Protein AF-A0A7W1ZTF1-F1 (afdb_monomer)

Solvent-accessible surface area (backbone atoms only — not comparable to full-atom values): 8191 Å² total; per-residue (Å²): 116,72,70,60,55,56,51,53,52,51,51,50,52,52,51,53,52,50,53,53,49,52,53,52,55,48,59,76,78,42,63,44,70,40,70,63,34,51,77,74,73,38,76,41,82,56,47,56,64,42,14,53,49,46,45,77,71,44,77,78,47,74,56,58,37,34,37,35,35,38,38,48,82,45,69,70,42,68,27,35,40,36,24,40,26,44,66,94,73,48,94,6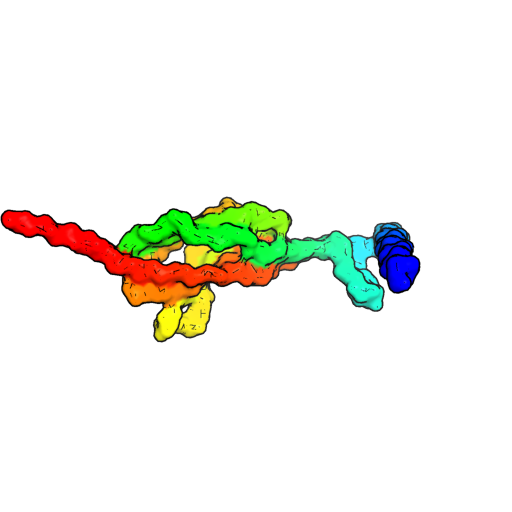5,69,42,81,76,45,65,40,66,60,54,49,48,74,45,69,79,43,60,61,75,34,45,33,42,35,34,34,23,19,24,31,100,40,34,68,24,56,65,35,75,49,79,44,75,40,53,72,67,79,79,80,79,78,76,132

pLDDT: mean 86.34, std 12.92, range [39.22, 98.12]

Foldseek 3Di:
DVVVVVVVVVVVVVVVVVVVVVVVVVVVVDDLQHPVCVVVVHDRNPQLDAWAEWAPWDFPDADQFKTKIFTDDIPSFQWKWKWKDFPPPGPDTDTQDIGRHRMDMGGRHDAQTKMKIWMWGDDPNGIYGTDIDIDGRYHHPPPPPDD

Nearest PDB structures (foldseek):
  4u3h-assembly1_A  TM=9.066E-01  e=3.739E-07  synthetic construct
  6gvk-assembly1_A  TM=8.534E-01  e=2.881E-05  Homo sapiens
  2cum-assembly1_A  TM=7.651E-01  e=2.881E-05  Homo sapiens
  2dle-assembly1_A  TM=7.321E-01  e=4.473E-05  Homo sapiens
  5j7k-assembly2_B  TM=7.391E-01  e=5.573E-05  synthetic construct

Radius of gyration: 23.39 Å; Cα contacts (8 Å, |Δi|>4): 271; chains: 1; bounding box: 55×35×80 Å

Secondary structure (DSSP, 8-state):
-HHHHHHHHHHHHHHHHHHHHHHHHHHHHS-TT-THHHHTTPPPTTS-PPPPPP-S-EEEEE-SS-EEEE-PPPTT-SEEEEEEEETTT-SS-EEEE--SSSEEEE-SPPTTSEEEEEEEEEETTEE---EEEEEEPPPP-------

Structure (mmCIF, N/CA/C/O backbone):
data_AF-A0A7W1ZTF1-F1
#
_entry.id   AF-A0A7W1ZTF1-F1
#
loop_
_atom_site.group_PDB
_atom_site.id
_atom_site.type_symbol
_atom_site.label_atom_id
_atom_site.label_alt_id
_atom_site.label_comp_id
_atom_site.label_asym_id
_atom_site.label_entity_id
_atom_site.label_seq_id
_atom_site.pdbx_PDB_ins_code
_atom_site.Cartn_x
_atom_site.Cartn_y
_atom_site.Cartn_z
_atom_site.occupancy
_atom_site.B_iso_or_equiv
_atom_site.auth_seq_id
_atom_site.auth_comp_id
_atom_site.auth_asym_id
_atom_site.auth_atom_id
_atom_site.pdbx_PDB_model_num
ATOM 1 N N . VAL A 1 1 ? 37.956 -22.929 -4.694 1.00 57.84 1 VAL A N 1
ATOM 2 C CA . VAL A 1 1 ? 36.537 -22.525 -4.519 1.00 57.84 1 VAL A CA 1
ATOM 3 C C . VAL A 1 1 ? 36.328 -21.012 -4.700 1.00 57.84 1 VAL A C 1
ATOM 5 O O . VAL A 1 1 ? 35.380 -20.644 -5.374 1.00 57.84 1 VAL A O 1
ATOM 8 N N . SER A 1 2 ? 37.239 -20.143 -4.226 1.00 64.44 2 SER A N 1
ATOM 9 C CA . SER A 1 2 ? 37.166 -18.667 -4.381 1.00 64.44 2 SER A CA 1
ATOM 10 C C . SER A 1 2 ? 36.916 -18.158 -5.823 1.00 64.44 2 SER A C 1
ATOM 12 O O . SER A 1 2 ? 35.996 -17.379 -6.044 1.00 64.44 2 SER A O 1
ATOM 14 N N . GLY A 1 3 ? 37.624 -18.680 -6.835 1.00 64.19 3 GLY A N 1
ATOM 15 C CA . GLY A 1 3 ? 37.475 -18.212 -8.227 1.00 64.19 3 GLY A CA 1
ATOM 16 C C . GLY A 1 3 ? 36.142 -18.544 -8.924 1.00 64.19 3 GLY A C 1
ATOM 17 O O . GLY A 1 3 ? 35.790 -17.890 -9.902 1.00 64.19 3 GLY A O 1
ATOM 18 N N . LEU A 1 4 ? 35.373 -19.526 -8.433 1.00 62.62 4 LEU A N 1
ATOM 19 C CA . LEU A 1 4 ? 34.055 -19.856 -9.003 1.00 62.62 4 LEU A CA 1
ATOM 20 C C . LEU A 1 4 ? 32.988 -18.830 -8.596 1.00 62.62 4 LEU A C 1
ATOM 22 O O . LEU A 1 4 ? 32.131 -18.494 -9.411 1.00 62.62 4 LEU A O 1
ATOM 26 N N . TYR A 1 5 ? 33.069 -18.296 -7.372 1.00 63.47 5 TYR A N 1
ATOM 27 C CA . TYR A 1 5 ? 32.175 -17.230 -6.912 1.00 63.47 5 TYR A CA 1
ATOM 28 C C . TYR A 1 5 ? 32.418 -15.937 -7.695 1.00 63.47 5 TYR A C 1
ATOM 30 O O . TYR A 1 5 ? 31.471 -15.361 -8.219 1.00 63.47 5 TYR A O 1
ATOM 38 N N . THR A 1 6 ? 33.682 -15.558 -7.907 1.00 77.62 6 THR A N 1
ATOM 39 C CA . THR A 1 6 ? 34.042 -14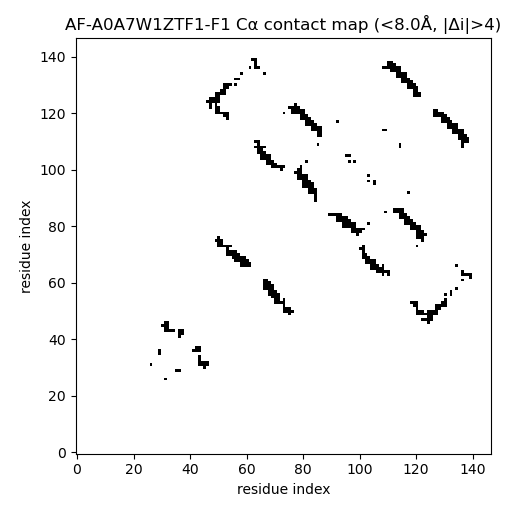.361 -8.684 1.00 77.62 6 THR A CA 1
ATOM 40 C C . THR A 1 6 ? 33.532 -14.416 -10.127 1.00 77.62 6 THR A C 1
ATOM 42 O O . THR A 1 6 ? 33.003 -13.427 -10.627 1.00 77.62 6 THR A O 1
ATOM 45 N N . ASN A 1 7 ? 33.626 -15.574 -10.790 1.00 80.56 7 ASN A N 1
ATOM 46 C CA . ASN A 1 7 ? 33.118 -15.738 -12.156 1.00 80.56 7 ASN A CA 1
ATOM 47 C C . ASN A 1 7 ? 31.589 -15.684 -12.228 1.00 80.56 7 ASN A C 1
ATOM 49 O O . ASN A 1 7 ? 31.040 -15.073 -13.145 1.00 80.56 7 ASN A O 1
ATOM 53 N N . ARG A 1 8 ? 30.894 -16.297 -11.261 1.00 82.06 8 ARG A N 1
ATOM 54 C CA . ARG A 1 8 ? 29.431 -16.223 -11.174 1.00 82.06 8 ARG A CA 1
ATOM 55 C C . ARG A 1 8 ? 28.969 -14.779 -10.980 1.00 82.06 8 ARG A C 1
ATOM 57 O O . ARG A 1 8 ? 28.034 -14.342 -11.646 1.00 82.06 8 ARG A O 1
ATOM 64 N N . ASP A 1 9 ? 29.638 -14.043 -10.103 1.00 88.19 9 ASP A N 1
ATOM 65 C CA . ASP A 1 9 ? 29.275 -12.666 -9.789 1.00 88.19 9 ASP A CA 1
ATOM 66 C C . ASP A 1 9 ? 29.586 -11.730 -10.975 1.00 88.19 9 ASP A C 1
ATOM 68 O O . ASP A 1 9 ? 28.755 -10.899 -11.338 1.00 88.19 9 ASP A O 1
ATOM 72 N N . ALA A 1 10 ? 30.711 -11.931 -11.675 1.00 88.31 10 ALA A N 1
ATOM 73 C CA . ALA A 1 10 ? 31.030 -11.209 -12.910 1.00 88.31 10 ALA A CA 1
ATOM 74 C C . ALA A 1 10 ? 30.007 -11.479 -14.030 1.00 88.31 10 ALA A C 1
ATOM 76 O O . ALA A 1 10 ? 29.563 -10.548 -14.705 1.00 88.31 10 ALA A O 1
ATOM 77 N N . ALA A 1 11 ? 29.584 -12.735 -14.201 1.00 88.19 11 ALA A N 1
ATOM 78 C CA . ALA A 1 11 ? 28.547 -13.100 -15.163 1.00 88.19 11 ALA A CA 1
ATOM 79 C C . ALA A 1 11 ? 27.191 -12.463 -14.813 1.00 88.19 11 ALA A C 1
ATOM 81 O O . ALA A 1 11 ? 26.496 -11.968 -15.701 1.00 88.19 11 ALA A O 1
ATOM 82 N N . ALA A 1 12 ? 26.833 -12.412 -13.527 1.00 88.38 12 ALA A N 1
ATOM 83 C CA . ALA A 1 12 ? 25.616 -11.748 -13.066 1.00 88.38 12 ALA A CA 1
ATOM 84 C C . ALA A 1 12 ? 25.642 -10.234 -13.347 1.00 88.38 12 ALA A C 1
ATOM 86 O O . ALA A 1 12 ? 24.655 -9.682 -13.838 1.00 88.38 12 ALA A O 1
ATOM 87 N N . VAL A 1 13 ? 26.778 -9.568 -13.109 1.00 91.19 13 VAL A N 1
ATOM 88 C CA . VAL A 1 13 ? 26.960 -8.141 -13.431 1.00 91.19 13 VAL A CA 1
ATOM 89 C C . VAL A 1 13 ? 26.844 -7.895 -14.937 1.00 91.19 13 VAL A C 1
ATOM 91 O O . VAL A 1 13 ? 26.136 -6.977 -15.356 1.00 91.19 13 VAL A O 1
ATOM 94 N N . ALA A 1 14 ? 27.484 -8.730 -15.760 1.00 92.75 14 ALA A N 1
ATOM 95 C CA . ALA A 1 14 ? 27.416 -8.622 -17.216 1.00 92.75 14 ALA A CA 1
ATOM 96 C C . ALA A 1 14 ? 25.983 -8.812 -17.740 1.00 92.75 14 ALA A C 1
ATOM 98 O O . ALA A 1 14 ? 25.518 -8.032 -18.573 1.00 92.75 14 ALA A O 1
ATOM 99 N N . LEU A 1 15 ? 25.248 -9.792 -17.204 1.00 93.25 15 LEU A N 1
ATOM 100 C CA . LEU A 1 15 ? 23.844 -10.018 -17.545 1.00 93.25 15 LEU A CA 1
ATOM 101 C C . LEU A 1 15 ? 22.971 -8.816 -17.165 1.00 93.25 15 LEU A C 1
ATOM 103 O O . LEU A 1 15 ? 22.154 -8.364 -17.966 1.00 93.25 15 LEU A O 1
ATOM 107 N N . GLN A 1 16 ? 23.161 -8.260 -15.967 1.00 90.06 16 GLN A N 1
ATOM 108 C CA . GLN A 1 16 ? 22.418 -7.080 -15.529 1.00 90.06 16 GLN A CA 1
ATOM 109 C C . GLN A 1 16 ? 22.697 -5.869 -16.433 1.00 90.06 16 GLN A C 1
ATOM 111 O O . GLN A 1 16 ? 21.773 -5.123 -16.765 1.00 90.06 16 GLN A O 1
ATOM 116 N N . ALA A 1 17 ? 23.949 -5.676 -16.859 1.00 90.88 17 ALA A N 1
ATOM 117 C CA . ALA A 1 17 ? 24.315 -4.625 -17.804 1.00 90.88 17 ALA A CA 1
ATOM 118 C C . ALA A 1 17 ? 23.628 -4.822 -19.166 1.00 90.88 17 ALA A C 1
ATOM 120 O O . ALA A 1 17 ? 23.037 -3.879 -19.693 1.00 90.88 17 ALA A O 1
ATOM 121 N N . ALA A 1 18 ? 23.626 -6.049 -19.694 1.00 93.38 18 ALA A N 1
ATOM 122 C CA . ALA A 1 18 ? 22.957 -6.375 -20.951 1.00 93.38 18 ALA A CA 1
ATOM 123 C C . ALA A 1 18 ? 21.438 -6.130 -20.887 1.00 93.38 18 ALA A C 1
ATOM 125 O O . ALA A 1 18 ? 20.875 -5.523 -21.796 1.00 93.38 18 ALA A O 1
ATOM 126 N N . LEU A 1 19 ? 20.779 -6.517 -19.787 1.00 90.31 19 LEU A N 1
ATOM 127 C CA . LEU A 1 19 ? 19.344 -6.276 -19.584 1.00 90.31 19 LEU A CA 1
ATOM 128 C C . LEU A 1 19 ? 19.000 -4.780 -19.540 1.00 90.31 19 LEU A C 1
ATOM 130 O O . LEU A 1 19 ? 17.992 -4.363 -20.110 1.00 90.31 19 LEU A O 1
ATOM 134 N N . ARG A 1 20 ? 19.841 -3.956 -18.900 1.00 86.75 20 ARG A N 1
ATOM 135 C CA . ARG A 1 20 ? 19.654 -2.495 -18.874 1.00 86.75 20 ARG A CA 1
ATOM 136 C C . ARG A 1 20 ? 19.778 -1.878 -20.266 1.00 86.75 20 ARG A C 1
ATOM 138 O O . ARG A 1 20 ? 18.998 -0.992 -20.603 1.00 86.75 20 ARG A O 1
ATOM 145 N N . LEU A 1 21 ? 20.738 -2.344 -21.066 1.00 92.88 21 LEU A N 1
ATOM 146 C CA . LEU A 1 21 ? 20.912 -1.877 -22.442 1.00 92.88 21 LEU A CA 1
ATOM 147 C C . LEU A 1 21 ? 19.724 -2.274 -23.316 1.00 92.88 21 LEU A C 1
ATOM 149 O O . LEU A 1 21 ? 19.179 -1.423 -24.008 1.00 92.88 21 LEU A O 1
ATOM 153 N N . LEU A 1 22 ? 19.262 -3.521 -23.216 1.00 91.75 22 LEU A N 1
ATOM 154 C CA . LEU A 1 22 ? 18.067 -3.969 -23.927 1.00 91.75 22 LEU A CA 1
ATOM 155 C C . LEU A 1 22 ? 16.849 -3.098 -23.593 1.00 91.75 22 LEU A C 1
ATOM 157 O O . LEU A 1 22 ? 16.148 -2.650 -24.495 1.00 91.75 22 LEU A O 1
ATOM 161 N N . LEU A 1 23 ? 16.612 -2.817 -22.308 1.00 86.94 23 LEU A N 1
ATOM 162 C CA . LEU A 1 23 ? 15.493 -1.975 -21.886 1.00 86.94 23 LEU A CA 1
ATOM 163 C C . LEU A 1 23 ? 15.593 -0.551 -22.460 1.00 86.94 23 LEU A C 1
ATOM 165 O O . LEU A 1 23 ? 14.577 0.026 -22.845 1.00 86.94 23 LEU A O 1
ATOM 169 N N . LYS A 1 24 ? 16.811 -0.005 -22.565 1.00 88.12 24 LYS A N 1
ATOM 170 C CA . LYS A 1 24 ? 17.063 1.291 -23.205 1.00 88.12 24 LYS A CA 1
ATOM 171 C C . LYS A 1 24 ? 16.714 1.267 -24.696 1.00 88.12 24 LYS A C 1
ATOM 173 O O . LYS A 1 24 ? 16.003 2.158 -25.143 1.00 88.12 24 LYS A O 1
ATOM 178 N N . GLU A 1 25 ? 17.171 0.261 -25.440 1.00 94.06 25 GLU A N 1
ATOM 179 C CA . GLU A 1 25 ? 16.889 0.136 -26.879 1.00 94.06 25 GLU A CA 1
ATOM 180 C C . GLU A 1 25 ? 15.391 -0.048 -27.151 1.00 94.06 25 GLU A C 1
ATOM 182 O O . GLU A 1 25 ? 14.819 0.624 -28.007 1.00 94.06 25 GLU A O 1
ATOM 187 N N . LEU A 1 26 ? 14.714 -0.891 -26.365 1.00 90.38 26 LEU A N 1
ATOM 188 C CA . LEU A 1 26 ? 13.262 -1.049 -26.465 1.00 90.38 26 LEU A CA 1
ATOM 189 C C . LEU A 1 26 ? 12.525 0.269 -26.184 1.00 90.38 26 LEU A C 1
ATOM 191 O O . LEU A 1 26 ? 11.528 0.554 -26.840 1.00 90.38 26 LEU A O 1
ATOM 195 N N . GLY A 1 27 ? 13.041 1.100 -25.274 1.00 86.31 27 GLY A N 1
ATOM 196 C CA . GLY A 1 27 ? 12.495 2.425 -24.963 1.00 86.31 27 GLY A CA 1
ATOM 197 C C . GLY A 1 27 ? 12.592 3.436 -26.106 1.00 86.31 27 GLY A C 1
ATOM 198 O O . GLY A 1 27 ? 11.866 4.424 -26.094 1.00 86.31 27 GLY A O 1
ATOM 199 N N . ILE A 1 28 ? 13.460 3.195 -27.093 1.00 89.06 28 ILE A N 1
ATOM 200 C CA . ILE A 1 28 ? 13.557 4.011 -28.312 1.00 89.06 28 ILE A CA 1
ATOM 201 C C . ILE A 1 28 ? 12.468 3.608 -29.315 1.00 89.06 28 ILE A C 1
ATOM 203 O O . ILE A 1 28 ? 11.955 4.452 -30.046 1.00 89.06 28 ILE A O 1
ATOM 207 N N . VAL A 1 29 ? 12.123 2.318 -29.365 1.00 92.88 29 VAL A N 1
ATOM 208 C CA . VAL A 1 29 ? 11.251 1.742 -30.403 1.00 92.88 29 VAL A CA 1
ATOM 209 C C . VAL A 1 29 ? 9.790 1.647 -29.959 1.00 92.88 29 VAL A C 1
ATOM 211 O O . VAL A 1 29 ? 8.885 1.739 -30.790 1.00 92.88 29 VAL A O 1
ATOM 214 N N . PHE A 1 30 ? 9.537 1.433 -28.668 1.00 87.19 30 PHE A N 1
ATOM 215 C CA . PHE A 1 30 ? 8.196 1.274 -28.113 1.00 87.19 30 PHE A CA 1
ATOM 216 C C . PHE A 1 30 ? 7.768 2.503 -27.325 1.00 87.19 30 PHE A C 1
ATOM 218 O O . PHE A 1 30 ? 8.522 3.030 -26.507 1.00 87.19 30 PHE A O 1
ATOM 225 N N . ASP A 1 31 ? 6.504 2.890 -27.499 1.00 86.44 31 ASP A N 1
ATOM 226 C CA . ASP A 1 31 ? 5.865 3.835 -26.590 1.00 86.44 31 ASP A CA 1
ATOM 227 C C . ASP A 1 31 ? 5.888 3.277 -25.146 1.00 86.44 31 ASP A C 1
ATOM 229 O O . ASP A 1 31 ? 5.727 2.063 -24.953 1.00 86.44 31 ASP A O 1
ATOM 233 N N . PRO A 1 32 ? 6.066 4.112 -24.104 1.00 79.56 32 PRO A N 1
ATOM 234 C CA . PRO A 1 32 ? 6.075 3.661 -22.711 1.00 79.56 32 PRO A CA 1
ATOM 235 C C . PRO A 1 32 ? 4.827 2.867 -22.269 1.00 79.56 32 PRO A C 1
ATOM 237 O O . PRO A 1 32 ? 4.905 2.103 -21.303 1.00 79.56 32 PRO A O 1
ATOM 240 N N . LEU A 1 33 ? 3.681 3.017 -22.940 1.00 77.69 33 LEU A N 1
ATOM 241 C CA . LEU A 1 33 ? 2.430 2.299 -22.665 1.00 77.69 33 LEU A CA 1
ATOM 242 C C . LEU A 1 33 ? 2.147 1.131 -23.630 1.00 77.69 33 LEU A C 1
ATOM 244 O O . LEU A 1 33 ? 1.111 0.460 -23.492 1.00 77.69 33 LEU A O 1
ATOM 248 N N . ASP A 1 34 ? 3.057 0.837 -24.560 1.00 83.88 34 ASP A N 1
ATOM 249 C CA . ASP A 1 34 ? 2.885 -0.191 -25.590 1.00 83.88 34 ASP A CA 1
ATOM 250 C C . ASP A 1 34 ? 2.660 -1.597 -24.972 1.00 83.88 34 ASP A C 1
ATOM 252 O O . ASP A 1 34 ? 3.394 -2.025 -24.077 1.00 83.88 34 ASP A O 1
ATOM 256 N N . PRO A 1 35 ? 1.631 -2.364 -25.383 1.00 80.56 35 PRO A N 1
ATOM 257 C CA . PRO A 1 35 ? 1.402 -3.724 -24.881 1.00 80.56 35 PRO A CA 1
ATOM 258 C C . PRO A 1 35 ? 2.556 -4.697 -25.152 1.00 80.56 35 PRO A C 1
ATOM 260 O O . PRO A 1 35 ? 2.703 -5.657 -24.396 1.00 80.56 35 PRO A O 1
ATOM 263 N N . ARG A 1 36 ? 3.404 -4.444 -26.156 1.00 89.56 36 ARG A N 1
ATOM 264 C CA . ARG A 1 36 ? 4.530 -5.321 -26.509 1.00 89.56 36 ARG A CA 1
ATOM 265 C C . ARG A 1 36 ? 5.566 -5.445 -25.400 1.00 89.56 36 ARG A C 1
ATOM 267 O O . ARG A 1 36 ? 6.192 -6.494 -25.310 1.00 89.56 36 ARG A O 1
ATOM 274 N N . TRP A 1 37 ? 5.689 -4.464 -24.500 1.00 83.75 37 TRP A N 1
ATOM 275 C CA . TRP A 1 37 ? 6.514 -4.593 -23.290 1.00 83.75 37 TRP A CA 1
ATOM 276 C C . TRP A 1 37 ? 6.195 -5.877 -22.507 1.00 83.75 37 TRP A C 1
ATOM 278 O O . TRP A 1 37 ? 7.110 -6.596 -22.109 1.00 83.75 37 TRP A O 1
ATOM 288 N N . LEU A 1 38 ? 4.906 -6.221 -22.386 1.00 80.94 38 LEU A N 1
ATOM 289 C CA . LEU A 1 38 ? 4.446 -7.421 -21.679 1.00 80.94 38 LEU A CA 1
ATOM 290 C C . LEU A 1 38 ? 4.838 -8.710 -22.408 1.00 80.94 38 LEU A C 1
ATOM 292 O O . LEU A 1 38 ? 5.110 -9.720 -21.765 1.00 80.94 38 LEU A O 1
ATOM 296 N N . SER A 1 39 ? 4.899 -8.681 -23.740 1.00 85.50 39 SER A N 1
ATOM 297 C CA . SER A 1 39 ? 5.294 -9.834 -24.559 1.00 85.50 39 SER A CA 1
ATOM 298 C C 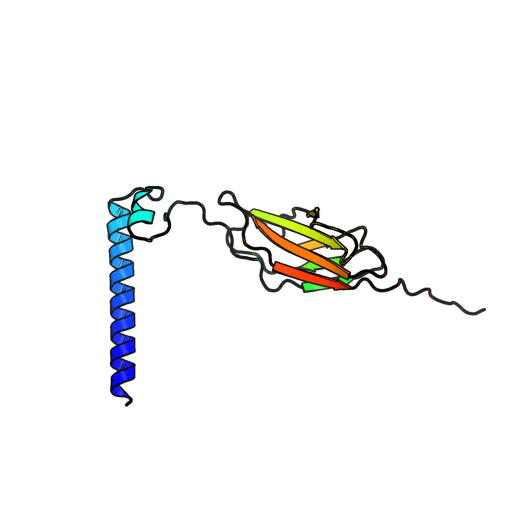. SER A 1 39 ? 6.765 -10.208 -24.368 1.00 85.50 39 SER A C 1
ATOM 300 O O . SER A 1 39 ? 7.118 -11.375 -24.487 1.00 85.50 39 SER A O 1
ATOM 302 N N . PHE A 1 40 ? 7.608 -9.236 -24.009 1.00 83.25 40 PHE A N 1
ATOM 303 C CA . PHE A 1 40 ? 8.994 -9.465 -23.590 1.00 83.25 40 PHE A CA 1
ATOM 304 C C . PHE A 1 40 ? 9.128 -9.797 -22.092 1.00 83.25 40 PHE A C 1
ATOM 306 O O . PHE A 1 40 ? 10.240 -9.908 -21.584 1.00 83.25 40 PHE A O 1
ATOM 313 N N . GLY A 1 41 ? 8.013 -9.931 -21.364 1.00 82.50 41 GLY A N 1
ATOM 314 C CA . GLY A 1 41 ? 8.006 -10.140 -19.915 1.00 82.50 41 GLY A CA 1
ATOM 315 C C . GLY A 1 41 ? 8.349 -8.889 -19.097 1.00 82.50 41 GLY A C 1
ATOM 316 O O . GLY A 1 41 ? 8.519 -8.981 -17.882 1.00 82.50 41 GLY A O 1
ATOM 317 N N . PHE A 1 42 ? 8.438 -7.713 -19.728 1.00 83.19 42 PHE A N 1
ATOM 318 C CA . PHE A 1 42 ? 8.680 -6.447 -19.043 1.00 83.19 42 PHE A CA 1
ATOM 319 C C . PHE A 1 42 ? 7.368 -5.777 -18.633 1.00 83.19 42 PHE A C 1
ATOM 321 O O . PHE A 1 42 ? 6.348 -5.861 -19.313 1.00 83.19 42 PHE A O 1
ATOM 328 N N . LYS A 1 43 ? 7.401 -5.030 -17.528 1.00 77.06 43 LYS A N 1
ATOM 329 C CA . LYS A 1 43 ? 6.327 -4.084 -17.204 1.00 77.06 43 LYS A CA 1
ATOM 330 C C . LYS A 1 43 ? 6.420 -2.878 -18.146 1.00 77.06 43 LYS A C 1
ATOM 332 O O . LYS A 1 43 ? 7.516 -2.465 -18.511 1.00 77.06 43 LYS A O 1
ATOM 337 N N . LYS A 1 44 ? 5.275 -2.291 -18.494 1.00 79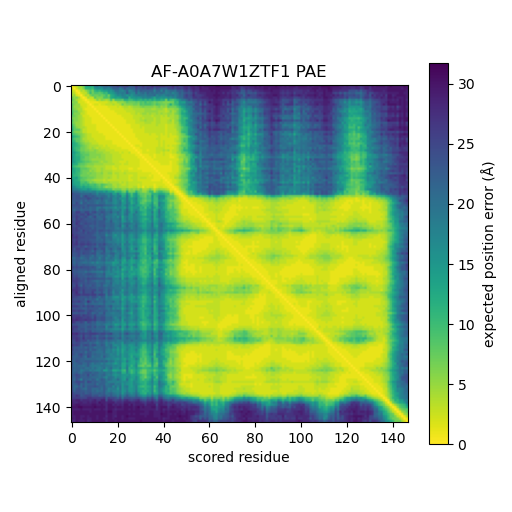.94 44 LYS A N 1
ATOM 338 C CA . LYS A 1 44 ? 5.193 -1.057 -19.291 1.00 79.94 44 LYS A CA 1
ATOM 339 C C . LYS A 1 44 ? 5.856 0.113 -18.543 1.00 79.94 44 LYS A C 1
ATOM 341 O O . LYS A 1 44 ? 5.376 0.442 -17.455 1.00 79.94 44 LYS A O 1
ATOM 346 N N . PRO A 1 45 ? 6.902 0.761 -19.086 1.00 78.50 45 PRO A N 1
ATOM 347 C CA . PRO A 1 45 ? 7.612 1.846 -18.399 1.00 78.50 45 PRO A CA 1
ATOM 348 C C . PRO A 1 45 ? 6.752 3.080 -18.093 1.00 78.50 45 PRO A C 1
ATOM 350 O O . PRO A 1 45 ? 6.995 3.767 -17.107 1.00 78.50 45 PRO A O 1
ATOM 353 N N . GLY A 1 46 ? 5.743 3.353 -18.923 1.00 69.56 46 GLY A N 1
ATOM 354 C CA . GLY A 1 46 ? 4.814 4.473 -18.762 1.00 69.56 46 GLY A CA 1
ATOM 355 C C . GLY A 1 46 ? 3.517 4.109 -18.053 1.00 69.56 46 GLY A C 1
ATOM 356 O O . GLY A 1 46 ? 2.719 5.001 -17.761 1.00 69.56 46 GLY A O 1
ATOM 357 N N . ALA A 1 47 ? 3.277 2.820 -17.772 1.00 65.81 47 ALA A N 1
ATOM 358 C CA . ALA A 1 47 ? 2.132 2.451 -16.954 1.00 65.81 47 ALA A CA 1
ATOM 359 C C . ALA A 1 47 ? 2.361 3.025 -15.565 1.00 65.81 47 ALA A C 1
ATOM 361 O O . ALA A 1 47 ? 3.415 2.817 -14.959 1.00 65.81 47 ALA A O 1
ATOM 362 N N . LYS A 1 48 ? 1.366 3.754 -15.063 1.00 69.00 48 LYS A N 1
ATOM 363 C CA . LYS A 1 48 ? 1.399 4.243 -13.694 1.00 69.00 48 LYS A CA 1
ATOM 364 C C . LYS A 1 48 ? 1.517 3.024 -12.788 1.00 69.00 48 LYS A C 1
ATOM 366 O O . LYS A 1 48 ? 0.604 2.207 -12.725 1.00 69.00 48 LYS A O 1
ATOM 371 N N . GLN A 1 49 ? 2.681 2.856 -12.172 1.00 80.31 49 GLN A N 1
ATOM 372 C CA . GLN A 1 49 ? 2.889 1.773 -11.225 1.00 80.31 49 GLN A CA 1
ATOM 373 C C . GLN A 1 49 ? 2.063 2.082 -9.984 1.00 80.31 49 GLN A C 1
ATOM 375 O O . GLN A 1 49 ? 2.060 3.230 -9.528 1.00 80.31 49 GLN A O 1
ATOM 380 N N . THR A 1 50 ? 1.387 1.071 -9.443 1.00 88.38 50 THR A N 1
ATOM 381 C CA . THR A 1 50 ? 0.840 1.167 -8.090 1.00 88.38 50 THR A CA 1
ATOM 382 C C . THR A 1 50 ? 1.967 1.557 -7.132 1.00 88.38 50 THR A C 1
ATOM 384 O O . THR A 1 50 ? 3.131 1.222 -7.394 1.00 88.38 50 THR A O 1
ATOM 387 N N . PRO A 1 51 ? 1.668 2.256 -6.031 1.00 90.88 51 PRO A N 1
ATOM 388 C CA . PRO A 1 51 ? 2.660 2.460 -4.988 1.00 90.88 51 PRO A CA 1
ATOM 389 C C . PRO A 1 51 ? 3.119 1.115 -4.406 1.00 90.88 51 PRO A C 1
ATOM 391 O O . PRO A 1 51 ? 2.509 0.069 -4.659 1.00 90.88 51 PRO A O 1
ATOM 394 N N . ASP A 1 52 ? 4.180 1.146 -3.608 1.00 91.12 52 ASP A N 1
ATOM 395 C CA . ASP A 1 52 ? 4.549 -0.004 -2.783 1.00 91.12 52 ASP A CA 1
ATOM 396 C C . ASP A 1 52 ? 3.612 -0.110 -1.564 1.00 91.12 52 ASP A C 1
ATOM 398 O O . ASP A 1 52 ? 2.745 0.742 -1.340 1.00 91.12 52 ASP A O 1
ATOM 402 N N . ALA A 1 53 ? 3.708 -1.202 -0.809 1.00 93.94 53 ALA A N 1
ATOM 403 C CA . ALA A 1 53 ? 2.967 -1.312 0.444 1.00 93.94 53 ALA A CA 1
ATOM 404 C C . ALA A 1 53 ? 3.543 -0.312 1.466 1.00 93.94 53 ALA A C 1
ATOM 406 O O . ALA A 1 53 ? 4.762 -0.139 1.488 1.00 93.94 53 ALA A O 1
ATOM 407 N N . PRO A 1 54 ? 2.717 0.333 2.307 1.00 96.38 54 PRO A N 1
ATOM 408 C CA . PRO A 1 54 ? 3.215 1.137 3.418 1.00 96.38 54 PRO A CA 1
ATOM 409 C C . PRO A 1 54 ? 4.123 0.320 4.342 1.00 96.38 54 PRO A C 1
ATOM 411 O O . PRO A 1 54 ? 3.784 -0.805 4.718 1.00 96.38 54 PRO A O 1
ATOM 414 N N . GLU A 1 55 ? 5.266 0.886 4.716 1.00 94.81 55 GLU A N 1
ATOM 415 C CA . GLU A 1 55 ? 6.253 0.255 5.597 1.00 94.81 55 GLU A CA 1
ATOM 416 C C . GLU A 1 55 ? 6.303 0.961 6.957 1.00 94.81 55 GLU A C 1
ATOM 418 O O . GLU A 1 55 ? 5.800 2.077 7.110 1.00 94.81 55 GLU A O 1
ATOM 423 N N . ASN A 1 56 ? 6.890 0.288 7.954 1.00 95.19 56 ASN A N 1
ATOM 424 C CA . ASN A 1 56 ? 7.028 0.788 9.329 1.00 95.19 56 ASN A CA 1
ATOM 425 C C . ASN A 1 56 ? 5.708 1.289 9.940 1.00 95.19 56 ASN A C 1
ATOM 427 O O . ASN A 1 56 ? 5.672 2.262 10.694 1.00 95.19 56 ASN A O 1
ATOM 431 N N . VAL A 1 57 ? 4.611 0.599 9.615 1.00 95.62 57 VAL A N 1
ATOM 432 C CA . VAL A 1 57 ? 3.299 0.864 10.203 1.00 95.62 57 VAL A CA 1
ATOM 433 C C . VAL A 1 57 ? 3.359 0.572 11.699 1.00 95.62 57 VAL A C 1
ATOM 435 O O . VAL A 1 57 ? 3.729 -0.527 12.114 1.00 95.62 57 VAL A O 1
ATOM 438 N N . SER A 1 58 ? 2.986 1.556 12.507 1.00 93.00 58 SER A N 1
ATOM 439 C CA . SER A 1 58 ? 3.005 1.478 13.962 1.00 93.00 58 SER A CA 1
ATOM 440 C C . SER A 1 58 ? 1.819 2.219 14.565 1.00 93.00 58 SER A C 1
ATOM 442 O O . SER A 1 58 ? 1.341 3.216 14.023 1.00 93.00 58 SER A O 1
ATOM 444 N N . VAL A 1 59 ? 1.348 1.719 15.703 1.00 93.38 59 VAL A N 1
ATOM 445 C CA . VAL A 1 59 ? 0.362 2.406 16.537 1.00 93.38 59 VAL A CA 1
ATOM 446 C C . VAL A 1 59 ? 1.140 3.266 17.525 1.00 93.38 59 VAL A C 1
ATOM 448 O O . VAL A 1 59 ? 1.970 2.753 18.272 1.00 93.38 59 VAL A O 1
ATOM 451 N N . VAL A 1 60 ? 0.925 4.576 17.478 1.00 91.94 60 VAL A N 1
ATOM 452 C CA . VAL A 1 60 ? 1.687 5.567 18.251 1.00 91.94 60 VAL A CA 1
ATOM 453 C C . VAL A 1 60 ? 1.032 5.830 19.605 1.00 91.94 60 VAL A C 1
ATOM 455 O O . VAL A 1 60 ? 1.731 5.993 20.602 1.00 91.94 60 VAL A O 1
ATOM 458 N N . SER A 1 61 ? -0.298 5.850 19.650 1.00 87.94 61 SER A N 1
ATOM 459 C CA . SER A 1 61 ? -1.079 5.970 20.881 1.00 87.94 61 SER A CA 1
ATOM 460 C C . SER A 1 61 ? -2.423 5.269 20.731 1.00 87.94 61 SER A C 1
ATOM 462 O O . SER A 1 61 ? -2.948 5.142 19.623 1.00 87.94 61 SER A O 1
ATOM 464 N N . ILE A 1 62 ? -2.957 4.810 21.858 1.00 88.50 62 ILE A N 1
ATOM 465 C CA . ILE A 1 62 ? -4.292 4.232 21.984 1.00 88.50 62 ILE A CA 1
ATOM 466 C C . ILE A 1 62 ? -4.926 4.902 23.201 1.00 88.50 62 ILE A C 1
ATOM 468 O O . ILE A 1 62 ? -4.351 4.833 24.288 1.00 88.50 62 ILE A O 1
ATOM 472 N N . ASP A 1 63 ? -6.074 5.539 22.996 1.00 84.81 63 ASP A N 1
ATOM 473 C CA . ASP A 1 63 ? -6.954 6.036 24.056 1.00 84.81 63 ASP A CA 1
ATOM 474 C C . ASP A 1 63 ? -8.235 5.170 24.091 1.00 84.81 63 ASP A C 1
ATOM 476 O O . ASP A 1 63 ? -8.328 4.164 23.387 1.00 84.81 63 ASP A O 1
ATOM 480 N N . GLU A 1 64 ? -9.233 5.532 24.905 1.00 79.44 64 GLU A N 1
ATOM 481 C CA . GLU A 1 64 ? -10.434 4.699 25.136 1.00 79.44 64 GLU A CA 1
ATOM 482 C C . GLU A 1 64 ? -11.214 4.358 23.853 1.00 79.44 64 GLU A C 1
ATOM 484 O O . GLU A 1 64 ? -11.698 3.237 23.701 1.00 79.44 64 GLU A O 1
ATOM 489 N N . GLU A 1 65 ? -11.305 5.308 22.918 1.00 86.06 65 GLU A N 1
ATOM 490 C CA . GLU A 1 65 ? -12.068 5.172 21.667 1.00 86.06 65 GLU A CA 1
ATOM 491 C C . GLU A 1 65 ? -11.260 5.582 20.428 1.00 86.06 65 GLU A C 1
ATOM 493 O O . GLU A 1 65 ? -11.807 5.679 19.326 1.00 86.06 65 GLU A O 1
ATOM 498 N N . THR A 1 66 ? -9.961 5.855 20.573 1.00 90.12 66 THR A N 1
ATOM 499 C CA . THR A 1 66 ? -9.132 6.336 19.464 1.00 90.12 66 THR A CA 1
ATOM 500 C C . THR A 1 66 ? -7.796 5.613 19.393 1.00 90.12 66 THR A C 1
ATOM 502 O O . THR A 1 66 ? -7.239 5.165 20.393 1.00 90.12 66 THR A O 1
ATOM 505 N N . ALA A 1 67 ? -7.258 5.502 18.181 1.00 92.06 67 ALA A N 1
ATOM 506 C CA . ALA A 1 67 ? -5.902 5.020 17.964 1.00 92.06 67 ALA A CA 1
ATOM 507 C C . ALA A 1 67 ? -5.204 5.864 16.899 1.00 92.06 67 ALA A C 1
ATOM 509 O O . ALA A 1 67 ? -5.707 6.011 15.783 1.00 92.06 67 ALA A O 1
ATOM 510 N N . ALA A 1 68 ? -4.027 6.390 17.229 1.00 94.19 68 ALA A N 1
ATOM 511 C CA . ALA A 1 68 ? -3.182 7.098 16.280 1.00 94.19 68 ALA A CA 1
ATOM 512 C C . ALA A 1 68 ? -2.223 6.108 15.618 1.00 94.19 68 ALA A C 1
ATOM 514 O O . ALA A 1 68 ? -1.438 5.436 16.288 1.00 94.19 68 ALA A O 1
ATOM 515 N N . ILE A 1 69 ? -2.267 6.032 14.293 1.00 96.00 69 ILE A N 1
ATOM 516 C CA . ILE A 1 69 ? -1.465 5.117 13.487 1.00 96.00 69 ILE A CA 1
ATOM 517 C C . ILE A 1 69 ? -0.571 5.945 12.577 1.00 96.00 69 ILE A C 1
ATOM 519 O O . ILE A 1 69 ? -1.012 6.926 11.980 1.00 96.00 69 ILE A O 1
ATOM 523 N N . LYS A 1 70 ? 0.689 5.540 12.455 1.00 97.00 70 LYS A N 1
ATOM 524 C CA . LYS A 1 70 ? 1.672 6.206 11.606 1.00 97.00 70 LYS A CA 1
ATOM 525 C C . LYS A 1 70 ? 2.478 5.194 10.813 1.00 97.00 70 LYS A C 1
ATOM 527 O O . LYS A 1 70 ? 2.722 4.082 11.274 1.00 97.00 70 LYS A O 1
ATOM 532 N N . TRP A 1 71 ? 2.897 5.591 9.623 1.00 97.75 71 TRP A N 1
ATOM 533 C CA . TRP A 1 71 ? 3.762 4.804 8.753 1.00 97.75 71 TRP A CA 1
ATOM 534 C C . TRP A 1 71 ? 4.742 5.712 8.011 1.00 97.75 71 TRP A C 1
ATOM 536 O O . TRP A 1 71 ? 4.693 6.940 8.131 1.00 97.75 71 TRP A O 1
ATOM 546 N N . ASP A 1 72 ? 5.654 5.115 7.249 1.00 96.88 72 ASP A N 1
ATOM 547 C CA . ASP A 1 72 ? 6.594 5.886 6.441 1.00 96.88 72 ASP A CA 1
ATOM 548 C C . ASP A 1 72 ? 5.942 6.397 5.143 1.00 96.88 72 ASP A C 1
ATOM 550 O O . ASP A 1 72 ? 5.156 5.678 4.511 1.00 96.88 72 ASP A O 1
ATOM 554 N N . PRO A 1 73 ? 6.290 7.615 4.672 1.00 93.50 73 PRO A N 1
ATOM 555 C CA . PRO A 1 73 ? 5.842 8.108 3.375 1.00 93.50 73 PRO A CA 1
ATOM 556 C C . PRO A 1 73 ? 6.140 7.099 2.262 1.00 93.50 73 PRO A C 1
ATOM 558 O O . PRO A 1 73 ? 7.295 6.789 1.974 1.00 93.50 73 PRO A O 1
ATOM 561 N N . THR A 1 74 ? 5.097 6.600 1.601 1.00 91.69 74 THR A N 1
ATOM 562 C CA . THR A 1 74 ? 5.249 5.600 0.543 1.00 91.69 74 THR A CA 1
ATOM 563 C C . THR A 1 74 ? 5.568 6.284 -0.789 1.00 91.69 74 THR A C 1
ATOM 565 O O . THR A 1 74 ? 4.762 7.085 -1.281 1.00 91.69 74 THR A O 1
ATOM 568 N N . PRO A 1 75 ? 6.702 5.967 -1.441 1.00 85.56 75 PRO A N 1
ATOM 569 C CA . PRO A 1 75 ? 7.026 6.526 -2.745 1.00 85.56 75 PRO A CA 1
ATOM 570 C C . PRO A 1 75 ? 5.907 6.281 -3.761 1.00 85.56 75 PRO A C 1
ATOM 572 O O . PRO A 1 75 ? 5.407 5.165 -3.914 1.00 85.56 75 PRO A O 1
ATOM 575 N N . ARG A 1 76 ? 5.558 7.332 -4.513 1.00 86.38 76 ARG A N 1
ATOM 576 C CA . ARG A 1 76 ? 4.497 7.339 -5.541 1.00 86.38 76 ARG A CA 1
ATOM 577 C C . ARG A 1 76 ? 3.069 7.266 -5.001 1.00 86.38 76 ARG A C 1
ATOM 579 O O . ARG A 1 76 ? 2.160 7.217 -5.829 1.00 86.38 76 ARG A O 1
ATOM 586 N N . ALA A 1 77 ? 2.852 7.276 -3.687 1.00 91.06 77 ALA A N 1
ATOM 587 C CA . ALA A 1 77 ? 1.517 7.426 -3.121 1.00 91.06 77 ALA A CA 1
ATOM 588 C C . ALA A 1 77 ? 0.995 8.853 -3.341 1.00 91.06 77 ALA A C 1
ATOM 590 O O . ALA A 1 77 ? 1.712 9.832 -3.155 1.00 91.06 77 ALA A O 1
ATOM 591 N N . ALA A 1 78 ? -0.262 8.958 -3.762 1.00 93.31 78 ALA A N 1
ATOM 592 C CA . ALA A 1 78 ? -1.024 10.204 -3.795 1.00 93.31 78 ALA A CA 1
ATOM 593 C C . ALA A 1 78 ? -1.967 10.321 -2.584 1.00 93.31 78 ALA A C 1
ATOM 595 O O . ALA A 1 78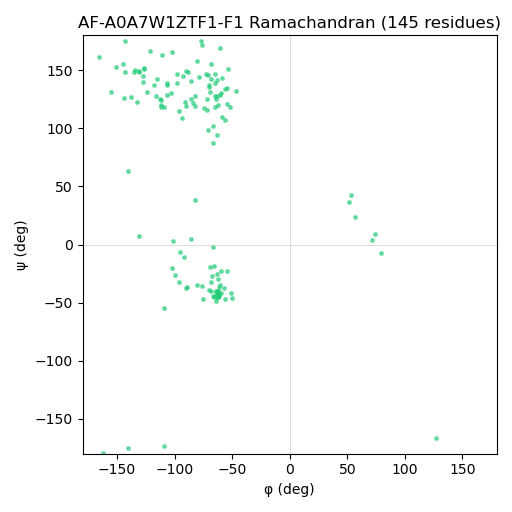 ? -2.328 11.428 -2.189 1.00 93.31 78 ALA A O 1
ATOM 596 N N . SER A 1 79 ? -2.382 9.182 -2.026 1.00 96.88 79 SER A N 1
ATOM 597 C CA . SER A 1 79 ? -3.144 9.060 -0.784 1.00 96.88 79 SER A CA 1
ATOM 598 C C . SER A 1 79 ? -3.044 7.628 -0.253 1.00 96.88 79 SER A C 1
ATOM 600 O O . SER A 1 79 ? -2.434 6.763 -0.888 1.00 96.88 79 SER A O 1
ATOM 602 N N . TYR A 1 80 ? -3.701 7.358 0.868 1.00 98.12 80 TYR A N 1
ATOM 603 C CA . TYR A 1 80 ? -3.818 6.036 1.468 1.00 98.12 80 TYR A CA 1
ATOM 604 C C . TYR A 1 80 ? -5.286 5.632 1.605 1.00 98.12 80 TYR A C 1
ATOM 606 O O . TYR A 1 80 ? -6.191 6.454 1.461 1.00 98.12 80 TYR A O 1
ATOM 614 N N . ARG A 1 81 ? -5.522 4.350 1.872 1.00 98.06 81 ARG A N 1
ATOM 615 C CA . ARG A 1 81 ? -6.784 3.816 2.389 1.00 98.06 81 ARG A CA 1
ATOM 616 C C . ARG A 1 81 ? -6.488 3.062 3.663 1.00 98.06 81 ARG A C 1
ATOM 618 O O . ARG A 1 81 ? -5.603 2.211 3.668 1.00 98.06 81 ARG A O 1
ATOM 625 N N . VAL A 1 82 ? -7.266 3.360 4.690 1.00 97.69 82 VAL A N 1
ATOM 626 C CA . VAL A 1 82 ? -7.236 2.668 5.972 1.00 97.69 82 VAL A CA 1
ATOM 627 C C . VAL A 1 82 ? -8.541 1.905 6.086 1.00 97.69 82 VAL A C 1
ATOM 629 O O . VAL A 1 82 ? -9.619 2.500 6.006 1.00 97.69 82 VAL A O 1
ATOM 632 N N . ARG A 1 83 ? -8.449 0.584 6.208 1.00 97.31 83 ARG A N 1
ATOM 633 C CA . ARG A 1 83 ? -9.600 -0.282 6.446 1.00 97.31 83 ARG A CA 1
ATOM 634 C C . ARG A 1 83 ? -9.462 -0.950 7.800 1.00 97.31 83 ARG A C 1
ATOM 636 O O . ARG A 1 83 ? -8.352 -1.327 8.155 1.00 97.31 83 ARG A O 1
ATOM 643 N N . ALA A 1 84 ? -10.566 -1.106 8.511 1.00 95.12 84 ALA A N 1
ATOM 644 C CA . ALA A 1 84 ? -10.595 -1.738 9.820 1.00 95.12 84 ALA A CA 1
ATOM 645 C C . ALA A 1 84 ? -11.616 -2.874 9.853 1.00 95.12 84 ALA A C 1
ATOM 647 O O . ALA A 1 84 ? -12.609 -2.849 9.125 1.00 95.12 84 ALA A O 1
ATOM 648 N N . LYS A 1 85 ? -11.349 -3.867 10.694 1.00 94.69 85 LYS A N 1
ATOM 649 C CA . LYS A 1 85 ? -12.225 -5.003 10.954 1.00 94.69 85 LYS A CA 1
ATOM 650 C C . LYS A 1 85 ? -12.108 -5.381 12.422 1.00 94.69 85 LYS A C 1
ATOM 652 O O . LYS A 1 85 ? -11.005 -5.660 12.887 1.00 94.69 85 LYS A O 1
ATOM 657 N N . VAL A 1 86 ? -13.222 -5.451 13.137 1.00 93.75 86 VAL A N 1
ATOM 658 C CA . VAL A 1 86 ? -13.246 -6.012 14.489 1.00 93.75 86 VAL A CA 1
ATOM 659 C C . VAL A 1 86 ? -13.140 -7.535 14.390 1.00 93.75 86 VAL A C 1
ATOM 661 O O . VAL A 1 86 ? -13.988 -8.203 13.785 1.00 93.75 86 VAL A O 1
ATOM 664 N N . VAL A 1 87 ? -12.073 -8.103 14.951 1.00 91.94 87 VAL A N 1
ATOM 665 C CA . VAL A 1 87 ? -11.780 -9.538 14.871 1.00 91.94 87 VAL A CA 1
ATOM 666 C C . VAL A 1 87 ? -12.892 -10.331 15.561 1.00 91.94 87 VAL A C 1
ATOM 668 O O . VAL A 1 87 ? -13.266 -10.060 16.697 1.00 91.94 87 VAL A O 1
ATOM 671 N N . GLY A 1 88 ? -13.451 -11.316 14.855 1.00 90.31 88 GLY A N 1
ATOM 672 C CA . GLY A 1 88 ? -14.540 -12.159 15.363 1.00 90.31 88 GLY A CA 1
ATOM 673 C C . GLY A 1 88 ? -15.940 -11.533 15.311 1.00 90.31 88 GLY A C 1
ATOM 674 O O . GLY A 1 88 ? -16.909 -12.250 15.552 1.00 90.31 88 GLY A O 1
ATOM 675 N N . VAL A 1 89 ? -16.064 -10.250 14.954 1.00 90.75 89 VAL A N 1
ATOM 6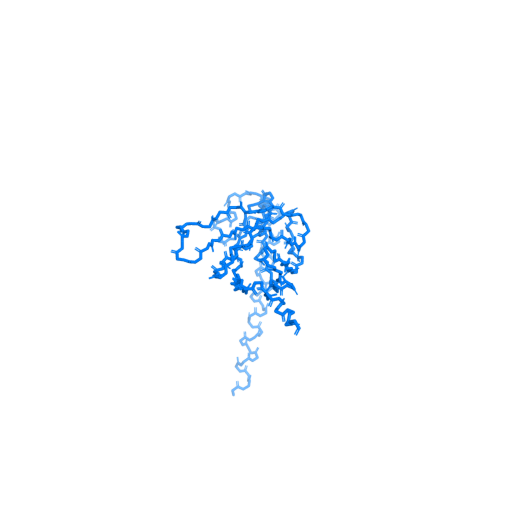76 C CA . VAL A 1 89 ? -17.355 -9.554 14.802 1.00 90.75 89 VAL A CA 1
ATOM 677 C C . VAL A 1 89 ? -17.639 -9.268 13.331 1.00 90.75 89 VAL A C 1
ATOM 679 O O . VAL A 1 89 ? -18.667 -9.688 12.799 1.00 90.75 89 VAL A O 1
ATOM 682 N N . ASP A 1 90 ? -16.707 -8.605 12.653 1.00 90.69 90 ASP A N 1
ATOM 683 C CA . ASP A 1 90 ? -16.885 -8.188 11.269 1.00 90.69 90 ASP A CA 1
ATOM 684 C C . ASP A 1 90 ? -16.497 -9.308 10.294 1.00 90.69 90 ASP A C 1
ATOM 686 O O . ASP A 1 90 ? -15.497 -10.012 10.464 1.00 90.69 90 ASP A O 1
ATOM 690 N N . ALA A 1 91 ? -17.264 -9.467 9.214 1.00 91.25 91 ALA A N 1
ATOM 691 C CA . ALA A 1 91 ? -16.932 -10.426 8.160 1.00 91.25 91 ALA A CA 1
ATOM 692 C C . ALA A 1 91 ? -15.783 -9.914 7.275 1.00 91.25 91 ALA A C 1
ATOM 694 O O . ALA A 1 91 ? -14.804 -10.629 7.060 1.00 91.25 91 ALA A O 1
ATOM 695 N N . GLU A 1 92 ? -15.859 -8.655 6.843 1.00 92.75 92 GLU A N 1
ATOM 696 C CA . GLU A 1 92 ? -14.939 -8.021 5.894 1.00 92.75 92 GLU A CA 1
ATOM 697 C C . GLU A 1 92 ? -14.453 -6.664 6.426 1.00 92.75 92 GLU A C 1
ATOM 699 O O . GLU A 1 92 ? -15.211 -5.984 7.121 1.00 92.75 92 GLU A O 1
ATOM 704 N N . PRO A 1 93 ? -13.222 -6.237 6.093 1.00 93.69 93 PRO A N 1
ATOM 705 C CA . PRO A 1 93 ? -12.709 -4.939 6.505 1.00 93.69 93 PRO A CA 1
ATOM 706 C C . PRO A 1 93 ? -13.426 -3.790 5.790 1.00 93.69 93 PRO A C 1
ATOM 708 O O . PRO A 1 93 ? -13.531 -3.752 4.560 1.00 93.69 93 PRO A O 1
ATOM 711 N N . VAL A 1 94 ? -13.868 -2.804 6.566 1.00 95.25 94 VAL A N 1
ATOM 712 C CA . VAL A 1 94 ? -14.568 -1.610 6.084 1.00 95.25 94 VAL A CA 1
ATOM 713 C C . VAL A 1 94 ? -13.612 -0.433 5.949 1.00 95.25 94 VAL A C 1
ATOM 715 O O . VAL A 1 94 ? -12.654 -0.304 6.705 1.00 95.25 94 VAL A O 1
ATOM 718 N N . LEU A 1 95 ? -13.848 0.444 4.971 1.00 96.19 95 LEU A N 1
ATOM 719 C CA . LEU A 1 95 ? -13.050 1.659 4.803 1.00 96.19 95 LEU A CA 1
ATOM 720 C C . LEU A 1 95 ? -13.372 2.658 5.917 1.00 96.19 95 LEU A C 1
ATOM 722 O O . LEU A 1 95 ? -14.484 3.175 5.961 1.00 96.19 95 LEU A O 1
ATOM 726 N N . VAL A 1 96 ? -12.382 2.961 6.755 1.00 95.94 96 VAL A N 1
ATOM 727 C CA . VAL A 1 96 ? -12.506 3.932 7.853 1.00 95.94 96 VAL A CA 1
ATOM 728 C C . VAL A 1 96 ? -11.870 5.279 7.522 1.00 95.94 96 VAL A C 1
ATOM 730 O O . VAL A 1 96 ? -12.229 6.290 8.112 1.00 95.94 96 VAL A O 1
ATOM 733 N N . GLY A 1 97 ? -10.960 5.330 6.543 1.00 96.38 97 GLY A N 1
ATOM 734 C CA . GLY A 1 97 ? -10.303 6.581 6.174 1.00 96.38 97 GLY A CA 1
ATOM 735 C C . GLY A 1 97 ? -9.558 6.549 4.846 1.00 96.38 97 GLY A C 1
ATOM 736 O O . GLY A 1 97 ? -9.239 5.493 4.296 1.00 96.38 97 GLY A O 1
ATOM 737 N N . SER A 1 98 ? -9.276 7.733 4.301 1.00 97.31 98 SER A N 1
ATOM 738 C CA . SER A 1 98 ? -8.442 7.905 3.101 1.00 97.31 98 SER A CA 1
ATOM 739 C C . SER A 1 98 ? -7.517 9.128 3.213 1.00 97.31 98 SER A C 1
ATOM 741 O O . SER A 1 98 ? -7.688 10.098 2.468 1.00 97.31 98 SER A O 1
ATOM 743 N N . PRO A 1 99 ? -6.575 9.128 4.173 1.00 97.62 99 PRO A N 1
ATOM 744 C CA . PRO A 1 99 ? -5.696 10.267 4.411 1.00 97.62 99 PRO A CA 1
ATOM 745 C C . PRO A 1 99 ? -4.712 10.473 3.253 1.00 97.62 99 PRO A C 1
ATOM 747 O O . PRO A 1 99 ? -4.398 9.549 2.496 1.00 97.62 99 PRO A O 1
ATOM 750 N N . LYS A 1 100 ? -4.226 11.708 3.100 1.00 96.62 100 LYS A N 1
ATOM 751 C CA . LYS A 1 100 ? -3.118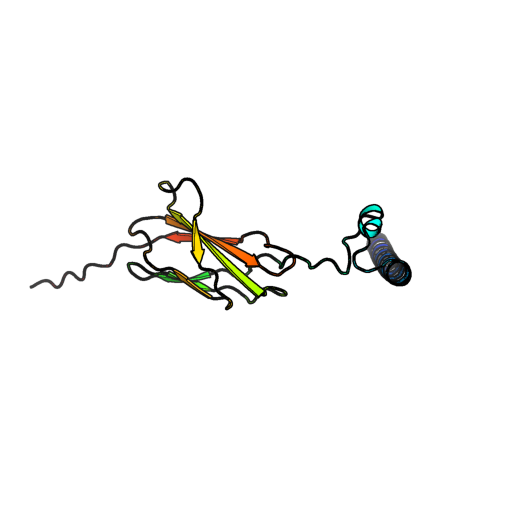 12.027 2.182 1.00 96.62 100 LYS A CA 1
ATOM 752 C C . LYS A 1 100 ? -1.761 11.905 2.865 1.00 96.62 100 LYS A C 1
ATOM 754 O O . LYS A 1 100 ? -0.807 11.463 2.229 1.00 96.62 100 LYS A O 1
ATOM 759 N N . ASP A 1 101 ? -1.709 12.283 4.132 1.00 97.56 101 ASP A N 1
ATOM 760 C CA . ASP A 1 101 ? -0.517 12.216 4.965 1.00 97.56 101 ASP A CA 1
ATOM 761 C C . ASP A 1 101 ? -0.308 10.786 5.498 1.00 97.56 101 ASP A C 1
ATOM 763 O O . ASP A 1 101 ? -1.249 9.983 5.491 1.00 97.56 101 ASP A O 1
ATOM 767 N N . PRO A 1 102 ? 0.927 10.411 5.884 1.00 96.81 102 PRO A N 1
ATOM 768 C CA . PRO A 1 102 ? 1.266 9.056 6.313 1.00 96.81 102 PRO A CA 1
ATOM 769 C C . PRO A 1 102 ? 0.917 8.801 7.793 1.00 96.81 102 PRO A C 1
ATOM 771 O O . PRO A 1 102 ? 1.662 8.158 8.537 1.00 96.81 102 PRO A O 1
ATOM 774 N N . ASP A 1 103 ? -0.211 9.351 8.224 1.00 97.00 103 ASP A N 1
ATOM 775 C CA . ASP A 1 103 ? -0.776 9.200 9.551 1.00 97.00 103 ASP A CA 1
ATOM 776 C C . ASP A 1 103 ? -2.304 9.167 9.472 1.00 97.00 103 ASP A C 1
ATOM 778 O O . ASP A 1 103 ? -2.929 9.618 8.505 1.00 97.00 103 ASP A O 1
ATOM 782 N N . PHE A 1 104 ? -2.906 8.537 10.474 1.00 97.56 104 PHE A N 1
ATOM 783 C CA . PHE A 1 104 ? -4.348 8.450 10.606 1.00 97.56 104 PHE A CA 1
ATOM 784 C C . PHE A 1 104 ? -4.736 8.244 12.062 1.00 97.56 104 PHE A C 1
ATOM 786 O O . PHE A 1 104 ? -4.229 7.334 12.718 1.00 97.56 104 PHE A O 1
ATOM 793 N N . THR A 1 105 ? -5.686 9.042 12.534 1.00 95.62 105 THR A N 1
ATOM 794 C CA . THR A 1 105 ? -6.366 8.789 13.802 1.00 95.62 105 THR A CA 1
ATOM 795 C C . T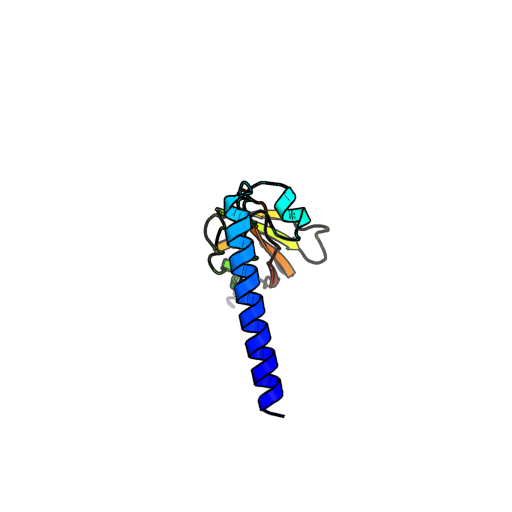HR A 1 105 ? -7.658 8.053 13.505 1.00 95.62 105 THR A C 1
ATOM 797 O O . THR A 1 105 ? -8.550 8.586 12.847 1.00 95.62 105 THR A O 1
ATOM 800 N N . MET A 1 106 ? -7.741 6.812 13.969 1.00 92.75 106 MET A N 1
ATOM 801 C CA . MET A 1 106 ? -8.973 6.045 13.943 1.00 92.75 106 MET A CA 1
ATOM 802 C C . MET A 1 106 ? -9.823 6.452 15.144 1.00 92.75 106 MET A C 1
ATOM 804 O O . MET A 1 106 ? -9.329 6.455 16.269 1.00 92.75 106 MET A O 1
ATOM 808 N N . GLU A 1 107 ? -11.077 6.805 14.888 1.00 90.56 107 GLU A N 1
ATOM 809 C CA . GLU A 1 107 ? -12.085 7.125 15.900 1.00 90.56 107 GLU A CA 1
ATOM 810 C C . GLU A 1 107 ? -13.042 5.940 16.085 1.00 90.56 107 GLU A C 1
ATOM 812 O O . GLU A 1 107 ? -13.080 5.038 15.243 1.00 90.56 107 GLU A O 1
ATOM 817 N N . ALA A 1 108 ? -13.832 5.963 17.162 1.00 85.94 108 ALA A N 1
ATOM 818 C CA . ALA A 1 108 ? -14.809 4.925 17.496 1.00 85.94 108 ALA A CA 1
ATOM 819 C C . ALA A 1 108 ? -14.199 3.508 17.526 1.00 85.94 108 ALA A C 1
ATOM 821 O O . ALA A 1 108 ? -14.779 2.546 17.015 1.00 85.94 108 ALA A O 1
ATOM 822 N N . LEU A 1 109 ? -13.003 3.386 18.109 1.00 86.12 109 LEU A N 1
ATOM 823 C CA . LEU A 1 109 ? -12.343 2.108 18.344 1.00 86.12 109 LEU A CA 1
ATOM 824 C C . LEU A 1 109 ? -13.225 1.237 19.250 1.00 86.12 109 LEU A C 1
ATOM 826 O O . LEU A 1 109 ? -13.653 1.671 20.317 1.00 86.12 109 LEU A O 1
ATOM 830 N N . ALA A 1 110 ? -13.488 -0.000 18.828 1.00 84.69 110 ALA A N 1
ATOM 831 C CA . ALA A 1 110 ? -14.262 -0.942 19.626 1.00 84.69 110 ALA A CA 1
ATOM 832 C C . ALA A 1 110 ? -13.503 -1.298 20.915 1.00 84.69 110 ALA A C 1
ATOM 834 O O . ALA A 1 110 ? -12.413 -1.866 20.854 1.00 84.69 110 ALA A O 1
ATOM 835 N N . THR A 1 111 ? -14.085 -0.976 22.071 1.00 83.38 111 THR A N 1
ATOM 836 C CA . THR A 1 111 ? -13.529 -1.316 23.387 1.00 83.38 111 THR A CA 1
ATOM 837 C C . THR A 1 111 ? -13.500 -2.833 23.587 1.00 83.38 111 THR A C 1
ATOM 839 O O . THR A 1 111 ? -14.374 -3.544 23.090 1.00 83.38 111 THR A O 1
ATOM 842 N N . ASP A 1 112 ? -12.498 -3.330 24.317 1.00 83.62 112 ASP A N 1
ATOM 843 C CA . ASP A 1 112 ? -12.312 -4.759 24.625 1.00 83.62 112 ASP A CA 1
ATOM 844 C C . ASP A 1 112 ? -12.227 -5.682 23.405 1.00 83.62 112 ASP A C 1
ATOM 846 O O . ASP A 1 112 ? -12.493 -6.884 23.497 1.00 83.62 112 ASP A O 1
ATOM 850 N N . ALA A 1 113 ? -11.848 -5.132 22.253 1.00 86.75 113 ALA A N 1
ATOM 851 C CA . ALA A 1 113 ? -11.749 -5.873 21.013 1.00 86.75 113 ALA A CA 1
ATOM 852 C C . ALA A 1 113 ? -10.371 -5.721 20.363 1.00 86.75 113 ALA A C 1
ATOM 854 O O . ALA A 1 113 ? -9.680 -4.707 20.499 1.00 86.75 113 ALA A O 1
ATOM 855 N N . GLU A 1 114 ? -9.991 -6.749 19.608 1.00 92.12 114 GLU A N 1
ATOM 856 C CA . GLU A 1 114 ? -8.898 -6.653 18.650 1.00 92.12 114 GLU A CA 1
ATOM 857 C C . GLU A 1 114 ? -9.444 -6.107 17.332 1.00 92.12 114 GLU A C 1
ATOM 859 O O . GLU A 1 114 ? -10.390 -6.647 16.752 1.00 92.12 114 GLU A O 1
ATOM 864 N N . VAL A 1 115 ? -8.835 -5.030 16.848 1.00 93.56 115 VAL A N 1
ATOM 865 C CA . VAL A 1 115 ? -9.164 -4.415 15.567 1.00 93.56 115 VAL A CA 1
ATOM 866 C C . VAL A 1 115 ? -7.999 -4.623 14.615 1.00 93.56 115 VAL A C 1
ATOM 868 O O . VAL A 1 115 ? -6.885 -4.153 14.842 1.00 93.56 115 VAL A O 1
ATOM 871 N N . GLU A 1 116 ? -8.264 -5.333 13.526 1.00 95.12 116 GLU A N 1
ATOM 872 C CA . GLU A 1 116 ? -7.327 -5.482 12.425 1.00 95.12 116 GLU A CA 1
ATOM 873 C C . GLU A 1 116 ? -7.427 -4.257 11.521 1.00 95.12 116 GLU A C 1
ATOM 875 O O . GLU A 1 116 ? -8.479 -3.986 10.938 1.00 95.12 116 GLU A O 1
ATOM 880 N N . VAL A 1 117 ? -6.325 -3.523 11.381 1.00 95.94 117 VAL A N 1
ATOM 881 C CA . VAL A 1 117 ? -6.237 -2.357 10.506 1.00 95.94 117 VAL A CA 1
ATOM 882 C C . VAL A 1 117 ? -5.307 -2.661 9.344 1.00 95.94 117 VAL A C 1
ATOM 884 O O . VAL A 1 117 ? -4.143 -3.005 9.526 1.00 95.94 117 VAL A O 1
ATOM 887 N N . THR A 1 118 ? -5.818 -2.502 8.127 1.00 97.69 118 THR A N 1
ATOM 888 C CA . THR A 1 118 ? -5.064 -2.675 6.885 1.00 97.69 118 THR A CA 1
ATOM 889 C C . THR A 1 118 ? -4.916 -1.341 6.166 1.00 97.69 118 THR A C 1
ATOM 891 O O . THR A 1 118 ? -5.907 -0.681 5.844 1.00 97.69 118 THR A O 1
ATOM 894 N N . ILE A 1 119 ? -3.672 -0.963 5.871 1.00 98.06 119 ILE A N 1
ATOM 895 C CA . ILE A 1 119 ? -3.327 0.302 5.218 1.00 98.06 119 ILE A CA 1
ATOM 896 C C . ILE A 1 119 ? -2.704 0.015 3.858 1.00 98.06 119 ILE A C 1
ATOM 898 O O . ILE A 1 119 ? -1.752 -0.751 3.740 1.00 98.06 119 ILE A O 1
ATOM 902 N N . SER A 1 120 ? -3.233 0.654 2.822 1.00 97.69 120 SER A N 1
ATOM 903 C CA . SER A 1 120 ? -2.748 0.546 1.442 1.00 97.69 120 SER A CA 1
ATOM 904 C C . SER A 1 120 ? -2.491 1.930 0.861 1.00 97.69 120 SER A C 1
ATOM 906 O O . SER A 1 120 ? -3.244 2.864 1.138 1.00 97.69 120 SER A O 1
ATOM 908 N N . ALA A 1 121 ? -1.475 2.060 0.016 1.00 96.38 121 ALA A N 1
ATOM 909 C CA . ALA A 1 121 ? -1.166 3.295 -0.691 1.00 96.38 121 ALA A CA 1
ATOM 910 C C . ALA A 1 121 ? -1.837 3.319 -2.071 1.00 96.38 121 ALA A C 1
ATOM 912 O O . ALA A 1 121 ? -1.950 2.297 -2.746 1.00 96.38 121 ALA A O 1
ATOM 913 N N . ILE A 1 122 ? -2.273 4.496 -2.515 1.00 95.56 122 ILE A N 1
ATOM 914 C CA . ILE A 1 122 ? -3.008 4.677 -3.769 1.00 95.56 122 ILE A CA 1
ATOM 915 C C . ILE A 1 122 ? -2.357 5.744 -4.619 1.00 95.56 122 ILE A C 1
ATOM 917 O O . ILE A 1 122 ? -1.973 6.810 -4.143 1.00 95.56 122 ILE A O 1
ATOM 921 N N . ASN A 1 123 ? -2.313 5.486 -5.918 1.00 92.38 123 ASN A N 1
ATOM 922 C CA . ASN A 1 123 ? -2.145 6.526 -6.912 1.00 92.38 123 ASN A CA 1
ATOM 923 C C . ASN A 1 123 ? -3.020 6.238 -8.134 1.00 92.38 123 ASN A C 1
ATOM 925 O O . ASN A 1 123 ? -3.793 5.287 -8.181 1.00 92.38 123 ASN A O 1
ATOM 929 N N . SER A 1 124 ? -2.883 7.064 -9.165 1.00 87.12 124 SER A N 1
ATOM 930 C CA . SER A 1 124 ? -3.614 6.867 -10.425 1.00 87.12 124 SER A CA 1
ATOM 931 C C . SER A 1 124 ? -3.227 5.610 -11.234 1.00 87.12 124 SER A C 1
ATOM 933 O O . SER A 1 124 ? -3.809 5.378 -12.287 1.00 87.12 124 SER A O 1
ATOM 935 N N . GLY A 1 125 ? -2.249 4.827 -10.777 1.00 84.62 125 GLY A N 1
ATOM 936 C CA . GLY A 1 125 ? -1.919 3.483 -11.257 1.00 84.62 125 GLY A CA 1
ATOM 937 C C . GLY A 1 125 ? -2.619 2.353 -10.500 1.00 84.62 125 GLY A C 1
ATOM 938 O O . GLY A 1 125 ? -2.589 1.215 -10.960 1.00 84.62 125 GLY A O 1
ATOM 939 N N . GLY A 1 126 ? -3.269 2.660 -9.376 1.00 89.00 126 GLY A N 1
ATOM 940 C CA . GLY A 1 126 ? -4.046 1.723 -8.573 1.00 89.00 126 GLY A CA 1
ATOM 941 C C . GLY A 1 126 ? -3.640 1.716 -7.100 1.00 89.00 126 GLY A C 1
ATOM 942 O O . GLY A 1 126 ? -2.934 2.603 -6.615 1.00 89.00 126 GLY A O 1
ATOM 943 N N . GLU A 1 127 ? -4.121 0.696 -6.400 1.00 93.06 127 GLU A N 1
ATOM 944 C CA . GLU A 1 127 ? -3.891 0.460 -4.976 1.00 93.06 127 GLU A CA 1
ATOM 945 C C . GLU A 1 127 ? -2.755 -0.550 -4.789 1.00 93.06 127 GLU A C 1
ATOM 947 O O . GLU A 1 127 ? -2.639 -1.520 -5.543 1.00 93.06 127 GLU A O 1
ATOM 952 N N . SER A 1 128 ? -1.887 -0.296 -3.815 1.00 94.31 128 SER A N 1
ATOM 953 C CA . SER A 1 128 ? -0.818 -1.210 -3.437 1.00 94.31 128 SER A CA 1
ATOM 954 C C . SER A 1 128 ? -1.346 -2.380 -2.606 1.00 94.31 128 SER A C 1
ATOM 956 O O . SER A 1 128 ? -2.521 -2.442 -2.242 1.00 94.31 128 SER A O 1
ATOM 958 N N . ARG A 1 129 ? -0.468 -3.338 -2.287 1.00 95.25 129 ARG A N 1
ATOM 959 C CA . ARG A 1 129 ? -0.790 -4.351 -1.276 1.00 95.25 129 ARG A CA 1
ATOM 960 C C . ARG A 1 129 ? -0.980 -3.662 0.080 1.00 95.25 129 ARG A C 1
ATOM 962 O O . ARG A 1 129 ? -0.223 -2.755 0.417 1.00 95.25 129 ARG A O 1
ATOM 969 N N . GLY A 1 130 ? -1.954 -4.127 0.856 1.00 94.50 130 GLY A N 1
ATOM 970 C CA . GLY A 1 130 ? -2.144 -3.678 2.230 1.00 94.50 130 GLY A CA 1
ATOM 971 C C . GLY A 1 130 ? -1.050 -4.182 3.175 1.00 94.50 130 GLY A C 1
ATOM 972 O O . GLY A 1 130 ? -0.561 -5.305 3.026 1.00 94.50 130 GLY A O 1
ATOM 973 N N . THR A 1 131 ? -0.704 -3.356 4.155 1.00 97.62 131 THR A N 1
ATOM 974 C CA . THR A 1 131 ? 0.053 -3.742 5.348 1.00 97.62 131 THR A CA 1
ATOM 975 C C . THR A 1 131 ? -0.906 -3.765 6.527 1.00 97.62 131 THR A C 1
ATOM 977 O O . THR A 1 131 ? -1.644 -2.801 6.739 1.00 97.62 131 THR A O 1
ATOM 980 N N . THR A 1 132 ? -0.908 -4.868 7.269 1.00 95.69 132 THR A N 1
ATOM 981 C CA . THR A 1 132 ? -1.860 -5.119 8.355 1.00 95.69 132 THR A CA 1
ATOM 982 C C . THR A 1 132 ? -1.185 -4.970 9.714 1.00 95.69 132 THR A C 1
ATOM 984 O O . THR A 1 132 ? -0.076 -5.466 9.913 1.00 95.69 132 THR A O 1
ATOM 987 N N . VAL A 1 133 ? -1.869 -4.314 10.649 1.00 94.06 133 VAL A N 1
ATOM 988 C CA . VAL A 1 133 ? -1.509 -4.224 12.068 1.00 94.06 133 VAL A CA 1
ATOM 989 C C . VAL A 1 133 ? -2.721 -4.560 12.932 1.00 94.06 133 VAL A C 1
ATOM 991 O O . VAL A 1 133 ? -3.856 -4.305 12.535 1.00 94.06 133 VAL A O 1
ATOM 994 N N . ILE A 1 134 ? -2.479 -5.134 14.109 1.00 93.19 134 ILE A N 1
ATOM 995 C CA . ILE A 1 134 ? -3.525 -5.423 15.095 1.00 93.19 134 ILE A CA 1
ATOM 996 C C . ILE A 1 134 ? -3.454 -4.376 16.200 1.00 93.19 134 ILE A C 1
ATOM 998 O O . ILE A 1 134 ? -2.383 -4.117 16.750 1.00 93.19 134 ILE A O 1
ATOM 1002 N N . ILE A 1 135 ? -4.601 -3.788 16.518 1.00 90.56 135 ILE A N 1
ATOM 1003 C CA . ILE A 1 135 ? -4.787 -2.863 17.631 1.00 90.56 135 ILE A CA 1
ATOM 1004 C C . ILE A 1 135 ? -5.613 -3.588 18.684 1.00 90.56 135 ILE A C 1
ATOM 1006 O O . ILE A 1 135 ? -6.747 -3.971 18.415 1.00 90.56 135 ILE A O 1
ATOM 1010 N N . ALA A 1 136 ? -5.052 -3.780 19.874 1.00 86.00 136 ALA A N 1
ATOM 1011 C CA . ALA A 1 136 ? -5.800 -4.276 21.022 1.00 86.00 136 ALA A CA 1
ATOM 1012 C C . ALA A 1 136 ? -6.302 -3.071 21.823 1.00 86.00 136 ALA A C 1
ATOM 1014 O O . ALA A 1 136 ? -5.497 -2.361 22.429 1.00 86.00 136 ALA A O 1
ATOM 1015 N N . ALA A 1 137 ? -7.610 -2.813 21.794 1.00 74.62 137 ALA A N 1
ATOM 1016 C CA . ALA A 1 137 ? -8.201 -1.750 22.597 1.00 74.62 137 ALA A CA 1
ATOM 1017 C C . ALA A 1 137 ? -8.207 -2.171 24.075 1.00 74.62 137 ALA A C 1
ATOM 1019 O O . ALA A 1 137 ? -8.719 -3.238 24.417 1.00 74.62 137 ALA A O 1
ATOM 1020 N N . SER A 1 138 ? -7.625 -1.357 24.958 1.00 65.50 138 SER A N 1
ATOM 1021 C CA . SER A 1 138 ? -7.673 -1.597 26.404 1.00 65.50 138 SER A CA 1
ATOM 1022 C C . SER A 1 138 ? -8.911 -0.955 27.025 1.00 65.50 138 SER A C 1
ATOM 1024 O O . SER A 1 138 ? -9.325 0.115 26.588 1.00 65.50 138 SER A O 1
ATOM 1026 N N . GLN A 1 139 ? -9.443 -1.561 28.091 1.00 56.75 139 GLN A N 1
ATOM 1027 C CA . GLN A 1 139 ? -10.427 -0.925 28.977 1.00 56.75 139 GLN A CA 1
ATOM 1028 C C . GLN A 1 139 ? -9.969 0.494 29.344 1.00 56.75 139 GLN A C 1
ATOM 1030 O O . GLN A 1 139 ? -8.826 0.673 29.785 1.00 56.75 139 GLN A O 1
ATOM 1035 N N . GLY A 1 140 ? -10.863 1.478 29.227 1.00 51.31 140 GLY A N 1
ATOM 1036 C CA . GLY A 1 140 ? -10.683 2.762 29.895 1.00 51.31 140 GLY A CA 1
ATOM 1037 C C . GLY A 1 140 ? -10.472 2.508 31.382 1.00 51.31 140 GLY A C 1
ATOM 1038 O O . GLY A 1 140 ? -11.273 1.836 32.035 1.00 51.31 140 GLY A O 1
ATOM 1039 N N . SER A 1 141 ? -9.337 2.941 31.924 1.00 45.94 141 SER A N 1
ATOM 1040 C CA . SER A 1 141 ? -9.065 2.769 33.343 1.00 45.94 141 SER A CA 1
ATOM 1041 C C . SER A 1 141 ? -10.048 3.631 34.135 1.00 45.94 141 SER A C 1
ATOM 1043 O O . SER A 1 141 ? -9.839 4.837 34.261 1.00 45.94 141 SER A O 1
ATOM 1045 N N . GLU A 1 142 ? -11.095 3.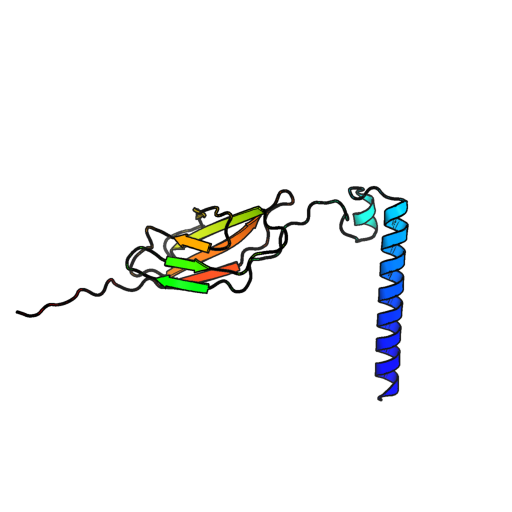024 34.702 1.00 45.81 142 GLU A N 1
ATOM 1046 C CA . GLU A 1 142 ? -11.892 3.663 35.748 1.00 45.81 142 GLU A CA 1
ATOM 1047 C C . GLU A 1 142 ? -10.945 4.064 36.888 1.00 45.81 142 GLU A C 1
ATOM 1049 O O . GLU A 1 142 ? -10.454 3.226 37.653 1.00 45.81 142 GLU A O 1
ATOM 1054 N N . LEU A 1 143 ? -10.678 5.364 37.020 1.00 39.22 143 LEU A N 1
ATOM 1055 C CA . LEU A 1 143 ? -10.078 5.912 38.226 1.00 39.22 143 LEU A CA 1
ATOM 1056 C C . LEU A 1 143 ? -11.064 5.683 39.377 1.00 39.22 143 LEU A C 1
ATOM 1058 O O . LEU A 1 143 ? -11.955 6.493 39.622 1.00 39.22 143 LEU A O 1
ATOM 1062 N N . LYS A 1 144 ? -10.900 4.578 40.112 1.00 42.66 144 LYS A N 1
ATOM 1063 C CA . LYS A 1 144 ? -11.500 4.414 41.438 1.00 42.66 144 LYS A CA 1
ATOM 1064 C C . LYS A 1 144 ? -10.848 5.412 42.392 1.00 42.66 144 LYS A C 1
ATOM 1066 O O . LYS A 1 144 ? -9.880 5.091 43.079 1.00 42.66 144 LYS A O 1
ATOM 1071 N N . THR A 1 145 ? -11.383 6.624 42.457 1.00 46.62 145 THR A N 1
ATOM 1072 C CA . THR A 1 145 ? -11.178 7.512 43.601 1.00 46.62 145 THR A CA 1
ATOM 1073 C C . THR A 1 145 ? -11.970 6.946 44.780 1.00 46.62 145 THR A C 1
ATOM 1075 O O . THR A 1 145 ? -13.186 7.084 44.873 1.00 46.62 145 THR A O 1
ATOM 1078 N N . GLY A 1 146 ? -11.270 6.220 45.654 1.00 52.94 146 GLY A N 1
ATOM 1079 C CA . GLY A 1 146 ? -11.791 5.819 46.959 1.00 52.94 146 GLY A CA 1
ATOM 1080 C C . GLY A 1 146 ? -12.036 7.043 47.844 1.00 52.94 146 GLY A C 1
ATOM 1081 O O . GLY A 1 146 ? -11.242 7.984 47.819 1.00 52.94 146 GLY A O 1
ATOM 1082 N N . TYR A 1 147 ? -13.158 7.002 48.565 1.00 45.84 147 TYR A N 1
ATOM 1083 C CA . TYR A 1 147 ? -13.622 7.985 49.551 1.00 45.84 147 TYR A CA 1
ATOM 1084 C C . TYR A 1 147 ? -12.658 8.182 50.723 1.00 45.84 147 TYR A C 1
ATOM 1086 O O . TYR A 1 147 ? -12.041 7.179 51.153 1.00 45.84 147 TYR A O 1
#

Sequence (147 aa):
VSGLYTNRDAAAVALQAALRLLLKELGIVFDPLDPRWLSFGFKKPGAKQTPDAPENVSVVSIDEETAAIKWDPTPRAASYRVRAKVVGVDAEPVLVGSPKDPDFTMEALATDAEVEVTISAINSGGESRGTTVIIAASQGSELKTGY

Mean predicted aligned error: 11.82 Å